Protein AF-A0A286XGP6-F1 (afdb_monomer_lite)

InterPro domains:
  IPR015425 Formin, FH2 domain [PF02181] (4-50)
  IPR015425 Formin, FH2 domain [PS51444] (1-75)
  IPR042201 Formin, FH2 domain superfamily [G3DSA:1.20.58.2220] (1-125)
  IPR043592 Formin-like protein, animal [PTHR45857] (1-123)

Foldseek 3Di:
DPPVVVVVVVVVVVVLVVQQVVCVVVVHGPVPDDPVNVVVVVVVVVVVVVVVVVVVVVVVVVVVVVVVVPDPDDPDDDPDPCDDPVVVVVVVVVVVVVVVVVPPDDPPPPDPDDCPVVVVVVDPPPPDDDD

Radius of gyration: 35.91 Å; chains: 1; bounding box: 83×68×70 Å

Sequence (131 aa):
NSPTMDKLLADSKTAQEAYDSVVEYFGENPKTMSPSVFFSLFSRFVKAYKGAEQEVEQWKKAAAAQEAGMDPSGQGEPSVPKSSPRARRQQMDLISELKRKQQKEPLIYESDRDGAIEDIITGGTVECAGL

Structure (mmCIF, N/CA/C/O backbone):
data_AF-A0A286XGP6-F1
#
_entry.id   AF-A0A286XGP6-F1
#
loop_
_atom_site.group_PDB
_atom_site.id
_atom_site.type_symbol
_atom_site.label_atom_id
_atom_site.label_alt_id
_atom_site.label_comp_id
_atom_site.label_asym_id
_atom_site.label_entity_id
_atom_site.label_seq_id
_atom_site.pdbx_PDB_ins_code
_atom_site.Cartn_x
_atom_site.Cartn_y
_atom_site.Cartn_z
_atom_site.occupancy
_atom_site.B_iso_or_equiv
_atom_site.auth_seq_id
_atom_site.auth_comp_id
_atom_site.auth_asym_id
_atom_site.auth_atom_id
_atom_site.pdbx_PDB_model_num
ATOM 1 N N . ASN A 1 1 ? 25.659 17.985 -21.799 1.00 54.31 1 ASN A N 1
ATOM 2 C CA . ASN A 1 1 ? 24.285 18.011 -21.253 1.00 54.31 1 ASN A CA 1
ATOM 3 C C . ASN A 1 1 ? 23.876 16.627 -20.710 1.00 54.31 1 ASN A C 1
ATOM 5 O O . ASN A 1 1 ? 22.756 16.212 -20.959 1.00 54.31 1 ASN A O 1
ATOM 9 N N . SER A 1 2 ? 24.761 15.872 -20.028 1.00 67.31 2 SER A N 1
ATOM 10 C CA . SER A 1 2 ? 24.596 14.405 -19.882 1.00 67.31 2 SER A CA 1
ATOM 11 C C . SER A 1 2 ? 24.436 13.814 -18.465 1.00 67.31 2 SER A C 1
ATOM 13 O O . SER A 1 2 ? 23.573 12.955 -18.324 1.00 67.31 2 SER A O 1
ATOM 15 N N . PRO A 1 3 ? 25.125 14.250 -17.388 1.00 78.50 3 PRO A N 1
ATOM 16 C CA . PRO A 1 3 ? 25.150 13.457 -16.147 1.00 78.50 3 PRO A CA 1
ATOM 17 C C . PRO A 1 3 ? 23.806 13.428 -15.400 1.00 78.50 3 PRO A C 1
ATOM 19 O O . PRO A 1 3 ? 23.459 12.432 -14.769 1.00 78.50 3 PRO A O 1
ATOM 22 N N . THR A 1 4 ? 23.013 14.499 -15.491 1.00 89.31 4 THR A N 1
ATOM 23 C CA . THR A 1 4 ? 21.668 14.554 -14.896 1.00 89.31 4 THR A CA 1
ATOM 24 C C . THR A 1 4 ? 20.698 13.609 -15.602 1.00 89.31 4 THR A C 1
ATOM 26 O O . THR A 1 4 ? 19.882 12.971 -14.945 1.00 89.31 4 THR A O 1
ATOM 29 N N . MET A 1 5 ? 20.796 13.498 -16.929 1.00 94.50 5 MET A N 1
ATOM 30 C CA . MET A 1 5 ? 19.929 12.620 -17.718 1.00 94.50 5 MET A CA 1
ATOM 31 C C . MET A 1 5 ? 20.236 11.151 -17.440 1.00 94.50 5 MET A C 1
ATOM 33 O O . MET A 1 5 ? 19.314 10.371 -17.224 1.00 94.50 5 MET A O 1
ATOM 37 N N . ASP A 1 6 ? 21.520 10.799 -17.359 1.00 94.75 6 ASP A N 1
ATOM 38 C CA . ASP A 1 6 ? 21.952 9.434 -17.048 1.00 94.75 6 ASP A CA 1
ATOM 39 C C . ASP A 1 6 ? 21.462 8.996 -15.661 1.00 94.75 6 ASP A C 1
ATOM 41 O O . ASP A 1 6 ? 20.941 7.890 -15.499 1.00 94.75 6 ASP A O 1
ATOM 45 N N . LYS A 1 7 ? 21.538 9.892 -14.667 1.00 95.75 7 LYS A N 1
ATOM 46 C CA . LYS A 1 7 ? 20.996 9.631 -13.329 1.00 95.75 7 LYS A CA 1
ATOM 47 C C . LYS A 1 7 ? 19.480 9.420 -13.352 1.00 95.75 7 LYS A C 1
ATOM 49 O O . LYS A 1 7 ? 19.001 8.465 -12.754 1.00 95.75 7 LYS A O 1
ATOM 54 N N . LEU A 1 8 ? 18.727 10.271 -14.051 1.00 96.75 8 LEU A N 1
ATOM 55 C CA . LEU A 1 8 ? 17.269 10.131 -14.143 1.00 96.75 8 LEU A CA 1
ATOM 56 C C . LEU A 1 8 ? 16.852 8.800 -14.780 1.00 96.75 8 LEU A C 1
ATOM 58 O O . LEU A 1 8 ? 15.873 8.195 -14.350 1.00 96.75 8 LEU A O 1
ATOM 62 N N . LEU A 1 9 ? 17.598 8.321 -15.777 1.00 96.56 9 LEU A N 1
ATOM 63 C CA . LEU A 1 9 ? 17.354 7.014 -16.388 1.00 96.56 9 LEU A CA 1
ATOM 64 C C . LEU A 1 9 ? 17.641 5.865 -15.414 1.00 96.56 9 LEU A C 1
ATOM 66 O O . LEU A 1 9 ? 16.854 4.921 -15.342 1.00 96.56 9 LEU A O 1
ATOM 70 N N . ALA A 1 10 ? 18.730 5.957 -14.646 1.00 96.88 10 ALA A N 1
ATOM 71 C CA . ALA A 1 10 ? 19.062 4.970 -13.621 1.00 96.88 10 ALA A CA 1
ATOM 72 C C . ALA A 1 10 ? 18.007 4.928 -12.499 1.00 96.88 10 ALA A C 1
ATOM 74 O O . ALA A 1 10 ? 17.546 3.846 -12.129 1.00 96.88 10 ALA A O 1
ATOM 75 N N . ASP A 1 11 ? 17.577 6.095 -12.011 1.00 98.06 11 ASP A N 1
ATOM 76 C CA . ASP A 1 11 ? 16.541 6.219 -10.982 1.00 98.06 11 ASP A CA 1
ATOM 77 C C . ASP A 1 11 ? 15.194 5.679 -11.493 1.00 98.06 11 ASP A C 1
ATOM 79 O O . ASP A 1 11 ? 14.523 4.930 -10.787 1.00 98.06 11 ASP A O 1
ATOM 83 N N . SER A 1 12 ? 14.824 5.985 -12.743 1.00 97.25 12 SER A N 1
ATOM 84 C CA . SER A 1 12 ? 13.603 5.473 -13.383 1.00 97.25 12 SER A CA 1
ATOM 85 C C . SER A 1 12 ? 13.594 3.945 -13.464 1.00 97.25 12 SER A C 1
ATOM 87 O O . SER A 1 12 ? 12.622 3.302 -13.065 1.00 97.25 12 SER A O 1
ATOM 89 N N . LYS A 1 13 ? 14.708 3.346 -13.907 1.00 97.88 13 LYS A N 1
ATOM 90 C CA . LYS A 1 13 ? 14.852 1.887 -13.970 1.00 97.88 13 LYS A CA 1
ATOM 91 C C . LYS A 1 13 ? 14.748 1.252 -12.581 1.00 97.88 13 LYS A C 1
ATOM 93 O O . LYS A 1 13 ? 14.010 0.290 -12.403 1.00 97.88 13 LYS A O 1
ATOM 98 N N . THR A 1 14 ? 15.434 1.830 -11.599 1.00 98.38 14 THR A N 1
ATOM 99 C CA . THR A 1 14 ? 15.434 1.331 -10.215 1.00 98.38 14 THR A CA 1
ATOM 100 C C . THR A 1 14 ? 14.041 1.425 -9.588 1.00 98.38 14 THR A C 1
ATOM 102 O O . THR A 1 14 ? 13.601 0.502 -8.910 1.00 98.38 14 THR A O 1
ATOM 105 N N . ALA A 1 15 ? 13.317 2.522 -9.831 1.00 97.81 15 ALA A N 1
ATOM 106 C CA . ALA A 1 15 ? 11.958 2.708 -9.336 1.00 97.81 15 ALA A CA 1
ATOM 107 C C . ALA A 1 15 ? 10.981 1.689 -9.940 1.00 97.81 15 ALA A C 1
ATOM 109 O O . ALA A 1 15 ? 10.133 1.162 -9.220 1.00 97.81 15 ALA A O 1
ATOM 110 N N . GLN A 1 16 ? 11.121 1.385 -11.235 1.00 97.81 16 GLN A N 1
ATOM 111 C CA . GLN A 1 16 ? 10.321 0.354 -11.892 1.00 97.81 16 GLN A CA 1
ATOM 112 C C . GLN A 1 16 ? 10.605 -1.035 -11.305 1.00 97.81 16 GLN A C 1
ATOM 114 O O . GLN A 1 16 ? 9.671 -1.730 -10.923 1.00 97.81 16 GLN A O 1
ATOM 119 N N . GLU A 1 17 ? 11.877 -1.414 -11.159 1.00 98.25 17 GLU A N 1
ATOM 120 C CA . GLU A 1 17 ? 12.266 -2.707 -10.576 1.00 98.25 17 GLU A CA 1
ATOM 121 C C . GLU A 1 17 ? 11.784 -2.855 -9.123 1.00 98.25 17 GLU A C 1
ATOM 123 O O . GLU A 1 17 ? 11.309 -3.918 -8.721 1.00 98.25 17 GLU A O 1
ATOM 128 N N . ALA A 1 18 ? 11.851 -1.778 -8.334 1.00 98.38 18 ALA A N 1
ATOM 129 C CA . ALA A 1 18 ? 11.336 -1.763 -6.968 1.00 98.38 18 ALA A CA 1
ATOM 130 C C . ALA A 1 18 ? 9.809 -1.934 -6.919 1.00 98.38 18 ALA A C 1
ATOM 132 O O . ALA A 1 18 ? 9.297 -2.642 -6.049 1.00 98.38 18 ALA A O 1
ATOM 133 N N . TYR A 1 19 ? 9.084 -1.297 -7.845 1.00 98.31 19 TYR A N 1
ATOM 134 C CA . TYR A 1 19 ? 7.640 -1.466 -7.968 1.00 98.31 19 TYR A CA 1
ATOM 135 C C . TYR A 1 19 ? 7.272 -2.902 -8.357 1.00 98.31 19 TYR A C 1
ATOM 137 O O . TYR A 1 19 ? 6.442 -3.520 -7.694 1.00 98.31 19 TYR A O 1
ATOM 145 N N . ASP A 1 20 ? 7.921 -3.455 -9.379 1.00 98.19 20 ASP A N 1
ATOM 146 C CA . ASP A 1 20 ? 7.628 -4.806 -9.854 1.00 98.19 20 ASP A CA 1
ATOM 147 C C . ASP A 1 20 ? 7.883 -5.838 -8.743 1.00 98.19 20 ASP A C 1
ATOM 149 O O . ASP A 1 20 ? 7.015 -6.657 -8.446 1.00 98.19 20 ASP A O 1
ATOM 153 N N . SER A 1 21 ? 9.011 -5.707 -8.037 1.00 98.44 21 SER A N 1
ATOM 154 C CA . SER A 1 21 ? 9.373 -6.564 -6.903 1.00 98.44 21 SER A CA 1
ATOM 155 C C . SER A 1 21 ? 8.330 -6.544 -5.782 1.00 98.44 21 SER A C 1
ATOM 157 O O . SER A 1 21 ? 7.938 -7.599 -5.281 1.00 98.44 21 SER A O 1
ATOM 159 N N . VAL A 1 22 ? 7.828 -5.365 -5.386 1.00 98.25 22 VAL A N 1
ATOM 160 C CA . VAL A 1 22 ? 6.829 -5.294 -4.309 1.00 98.25 22 VAL A CA 1
ATOM 161 C C . VAL A 1 22 ? 5.473 -5.835 -4.756 1.00 98.25 22 VAL A C 1
ATOM 163 O O . VAL A 1 22 ? 4.790 -6.482 -3.969 1.00 98.25 22 VAL A O 1
ATOM 166 N N . VAL A 1 23 ? 5.071 -5.613 -6.006 1.00 98.12 23 VAL A N 1
ATOM 167 C CA . VAL A 1 23 ? 3.795 -6.132 -6.514 1.00 98.12 23 VAL A CA 1
ATOM 168 C C . VAL A 1 23 ? 3.836 -7.659 -6.601 1.00 98.12 23 VAL A C 1
ATOM 170 O O . VAL A 1 23 ? 2.924 -8.316 -6.098 1.00 98.12 23 VAL A O 1
ATOM 173 N N . GLU A 1 24 ? 4.925 -8.227 -7.126 1.00 97.94 24 GLU A N 1
ATOM 174 C CA . GLU A 1 24 ? 5.142 -9.679 -7.160 1.00 97.94 24 GLU A CA 1
ATOM 175 C C . GLU A 1 24 ? 5.230 -10.284 -5.755 1.00 97.94 24 GLU A C 1
ATOM 177 O O . GLU A 1 24 ? 4.691 -11.364 -5.512 1.00 97.94 24 GLU A O 1
ATOM 182 N N . TYR A 1 25 ? 5.843 -9.575 -4.803 1.00 98.25 25 TYR A N 1
ATOM 183 C CA . TYR A 1 25 ? 5.916 -10.003 -3.405 1.00 98.25 25 TYR A CA 1
ATOM 184 C C . TYR A 1 25 ? 4.529 -10.211 -2.777 1.00 98.25 25 TYR A C 1
ATOM 186 O O . TYR A 1 25 ? 4.334 -11.156 -2.013 1.00 98.25 25 TYR A O 1
ATOM 194 N N . PHE A 1 26 ? 3.548 -9.372 -3.120 1.00 97.38 26 PHE A N 1
ATOM 195 C CA . PHE A 1 26 ? 2.159 -9.538 -2.676 1.00 97.38 26 PHE A CA 1
ATOM 196 C C . PHE A 1 26 ? 1.355 -10.545 -3.522 1.00 97.38 26 PHE A C 1
ATOM 198 O O . PHE A 1 26 ? 0.160 -10.716 -3.285 1.00 97.38 26 PHE A O 1
ATOM 205 N N . GLY A 1 27 ? 1.991 -11.240 -4.472 1.00 97.06 27 GLY A N 1
ATOM 206 C CA . GLY A 1 27 ? 1.352 -12.229 -5.346 1.00 97.06 27 GLY A CA 1
ATOM 207 C C . GLY A 1 27 ? 0.546 -11.624 -6.498 1.00 97.06 27 GLY A C 1
ATOM 208 O O . GLY A 1 27 ? -0.211 -12.335 -7.156 1.00 97.06 27 GLY A O 1
ATOM 209 N N . GLU A 1 28 ? 0.697 -10.323 -6.743 1.00 97.12 28 GLU A N 1
ATOM 210 C CA . GLU A 1 28 ? 0.028 -9.596 -7.818 1.00 97.12 28 GLU A CA 1
ATOM 211 C C . GLU A 1 28 ? 0.926 -9.523 -9.062 1.00 97.12 28 GLU A C 1
ATOM 213 O O . GLU A 1 28 ? 2.140 -9.713 -8.998 1.00 97.12 28 GLU A O 1
ATOM 218 N N . ASN A 1 29 ? 0.340 -9.225 -10.223 1.00 95.75 29 ASN A N 1
ATOM 219 C CA . ASN A 1 29 ? 1.096 -9.074 -11.469 1.00 95.75 29 ASN A CA 1
ATOM 220 C C . ASN A 1 29 ? 1.360 -7.583 -11.776 1.00 95.75 29 ASN A C 1
ATOM 222 O O . ASN A 1 29 ? 0.398 -6.863 -12.070 1.00 95.75 29 ASN A O 1
ATOM 226 N N . PRO A 1 30 ? 2.628 -7.118 -11.818 1.00 96.31 30 PRO A N 1
ATOM 227 C CA . PRO A 1 30 ? 2.977 -5.718 -12.110 1.00 96.31 30 PRO A CA 1
ATOM 228 C C . PRO A 1 30 ? 2.473 -5.204 -13.462 1.00 96.31 30 PRO A C 1
ATOM 230 O O . PRO A 1 30 ? 2.313 -4.003 -13.661 1.00 96.31 30 PRO A O 1
ATOM 233 N N . LYS A 1 31 ? 2.189 -6.104 -14.412 1.00 94.50 31 LYS A N 1
ATOM 234 C CA . LYS A 1 31 ? 1.677 -5.742 -15.743 1.00 94.50 31 LYS A CA 1
ATOM 235 C C . LYS A 1 31 ? 0.187 -5.414 -15.745 1.00 94.50 31 LYS A C 1
ATOM 237 O O . LYS A 1 31 ? -0.281 -4.740 -16.658 1.00 94.50 31 LYS A O 1
ATOM 242 N N . THR A 1 32 ? -0.566 -5.926 -14.773 1.00 96.31 32 THR A N 1
ATOM 243 C CA . THR A 1 32 ? -2.021 -5.725 -14.670 1.00 96.31 32 THR A CA 1
ATOM 244 C C . THR A 1 32 ? -2.407 -4.855 -13.479 1.00 96.31 32 THR A C 1
ATOM 246 O O . THR A 1 32 ? -3.477 -4.252 -13.488 1.00 96.31 32 THR A O 1
ATOM 249 N N . MET A 1 33 ? -1.543 -4.757 -12.468 1.00 96.19 33 MET A N 1
ATOM 250 C CA . MET A 1 33 ? -1.680 -3.828 -11.352 1.00 96.19 33 MET A CA 1
ATOM 251 C C . MET A 1 33 ? -0.935 -2.536 -11.663 1.00 96.19 33 MET A C 1
ATOM 253 O O . MET A 1 33 ? 0.276 -2.545 -11.829 1.00 96.19 33 MET A O 1
ATOM 257 N N . SER A 1 34 ? -1.652 -1.412 -11.733 1.00 96.62 34 SER A N 1
ATOM 258 C CA . SER A 1 34 ? -1.010 -0.099 -11.840 1.00 96.62 34 SER A CA 1
ATOM 259 C C . SER A 1 34 ? -0.631 0.436 -10.453 1.00 96.62 34 SER A C 1
ATOM 261 O O . SER A 1 34 ? -1.314 0.119 -9.469 1.00 96.62 34 SER A O 1
ATOM 263 N N . PRO A 1 35 ? 0.384 1.319 -10.342 1.00 96.75 35 PRO A N 1
ATOM 264 C CA . PRO A 1 35 ? 0.787 1.878 -9.052 1.00 96.75 35 PRO A CA 1
ATOM 265 C C . PRO A 1 35 ? -0.366 2.544 -8.299 1.00 96.75 35 PRO A C 1
ATOM 267 O O . PRO A 1 35 ? -0.500 2.380 -7.089 1.00 96.75 35 PRO A O 1
ATOM 270 N N . SER A 1 36 ? -1.250 3.246 -9.016 1.00 97.38 36 SER A N 1
ATOM 271 C CA . SER A 1 36 ? -2.415 3.900 -8.414 1.00 97.38 36 SER A CA 1
ATOM 272 C C . SER A 1 36 ? -3.343 2.896 -7.730 1.00 97.38 36 SER A C 1
ATOM 274 O O . SER A 1 36 ? -3.744 3.114 -6.586 1.00 97.38 36 SER A O 1
ATOM 276 N N . VAL A 1 37 ? -3.641 1.773 -8.389 1.00 96.69 37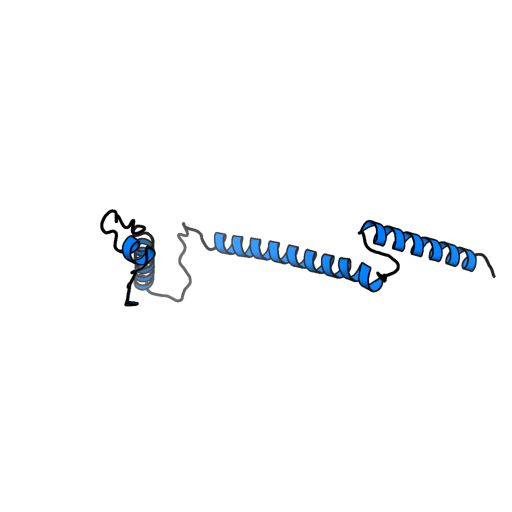 VAL A N 1
ATOM 277 C CA . VAL A 1 37 ? -4.511 0.739 -7.821 1.00 96.69 37 VAL A CA 1
ATOM 278 C C . VAL A 1 37 ? -3.808 0.042 -6.657 1.00 96.69 37 VAL A C 1
ATOM 280 O O . VAL A 1 37 ? -4.388 -0.031 -5.572 1.00 96.69 37 VAL A O 1
ATOM 283 N N . PHE A 1 38 ? -2.551 -0.369 -6.838 1.00 97.88 38 PHE A N 1
ATOM 284 C CA . PHE A 1 38 ? -1.760 -1.056 -5.816 1.00 97.88 38 PHE A CA 1
ATOM 285 C C . PHE A 1 38 ? -1.639 -0.231 -4.523 1.00 97.88 38 PHE A C 1
ATOM 287 O O . PHE A 1 38 ? -2.043 -0.674 -3.449 1.00 97.88 38 PHE A O 1
ATOM 294 N N . PHE A 1 39 ? -1.187 1.024 -4.610 1.00 98.06 39 PHE A N 1
ATOM 295 C CA . PHE A 1 39 ? -1.022 1.877 -3.427 1.00 98.06 39 PHE A CA 1
ATOM 296 C C . PHE A 1 39 ? -2.356 2.351 -2.822 1.00 98.06 39 PHE A C 1
ATOM 298 O O . PHE A 1 39 ? -2.416 2.665 -1.625 1.00 98.06 39 PHE A O 1
ATOM 305 N N . SER A 1 40 ? -3.454 2.359 -3.593 1.00 97.81 40 SER A N 1
ATOM 306 C CA . SER A 1 40 ? -4.788 2.657 -3.048 1.00 97.81 40 SER A CA 1
ATOM 307 C C . SER A 1 40 ? -5.249 1.627 -2.012 1.00 97.81 40 SER A C 1
ATOM 309 O O . SER A 1 40 ? -6.025 1.972 -1.119 1.00 97.81 40 SER A O 1
ATOM 311 N N . LEU A 1 41 ? -4.782 0.376 -2.112 1.00 97.31 41 LEU A N 1
ATOM 312 C CA . LEU A 1 41 ? -5.115 -0.698 -1.174 1.00 97.31 41 LEU A CA 1
ATOM 313 C C . LEU A 1 41 ? -4.554 -0.373 0.212 1.00 97.31 41 LEU A C 1
ATOM 315 O O . LEU A 1 41 ? -5.315 -0.259 1.172 1.00 97.31 41 LEU A O 1
ATOM 319 N N . PHE A 1 42 ? -3.250 -0.094 0.296 1.00 97.69 42 PHE A N 1
ATOM 320 C CA . PHE A 1 42 ? -2.589 0.308 1.542 1.00 97.69 42 PHE A CA 1
ATOM 321 C C . PHE A 1 42 ? -3.145 1.622 2.089 1.00 97.69 42 PHE A C 1
ATOM 323 O O . PHE A 1 42 ? -3.394 1.743 3.286 1.00 97.69 42 PHE A O 1
ATOM 330 N N . SER A 1 43 ? -3.415 2.596 1.217 1.00 97.75 43 SER A N 1
ATOM 331 C CA . SER A 1 43 ? -3.997 3.880 1.627 1.00 97.75 43 SER A CA 1
ATOM 332 C C . SER A 1 43 ? -5.363 3.712 2.297 1.00 97.75 43 SER A C 1
ATOM 334 O O . SER A 1 43 ? -5.655 4.387 3.285 1.00 97.75 43 SER A O 1
ATOM 336 N N . ARG A 1 44 ? -6.209 2.816 1.771 1.00 98.25 44 ARG A N 1
ATOM 337 C CA . ARG A 1 44 ? -7.505 2.478 2.375 1.00 98.25 44 ARG A CA 1
ATOM 338 C C . ARG A 1 44 ? -7.324 1.695 3.672 1.00 98.25 44 ARG A C 1
ATOM 340 O O . ARG A 1 44 ? -7.934 2.061 4.673 1.00 98.25 44 ARG A O 1
ATOM 347 N N . PHE A 1 45 ? -6.452 0.689 3.668 1.00 98.31 45 PHE A N 1
ATOM 348 C CA . PHE A 1 45 ? -6.158 -0.136 4.837 1.00 98.31 45 PHE A CA 1
ATOM 349 C C . PHE A 1 45 ? -5.663 0.695 6.027 1.00 98.31 45 PHE A C 1
ATOM 351 O O . PHE A 1 45 ? -6.250 0.627 7.100 1.00 98.31 45 PHE A O 1
ATOM 358 N N . VAL A 1 46 ? -4.652 1.548 5.837 1.00 98.31 46 VAL A N 1
ATOM 359 C CA . VAL A 1 46 ? -4.079 2.375 6.915 1.00 98.31 46 VAL A CA 1
ATOM 360 C C . VAL A 1 46 ? -5.120 3.325 7.509 1.00 98.31 46 VAL A C 1
ATOM 362 O O . VAL A 1 46 ? -5.155 3.520 8.723 1.00 98.31 46 VAL A O 1
ATOM 365 N N . LYS A 1 47 ? -5.983 3.917 6.673 1.00 98.00 47 LYS A N 1
ATOM 366 C CA . LYS A 1 47 ? -7.066 4.790 7.148 1.00 98.00 47 LYS A CA 1
ATOM 367 C C . LYS A 1 47 ? -8.090 4.016 7.974 1.00 98.00 47 LYS A C 1
ATOM 369 O O . LYS A 1 47 ? -8.442 4.469 9.058 1.00 98.00 47 LYS A O 1
ATOM 374 N N . ALA A 1 48 ? -8.538 2.865 7.476 1.00 98.31 48 ALA A N 1
ATOM 375 C CA . ALA A 1 48 ? -9.495 2.017 8.179 1.00 98.31 48 ALA A CA 1
ATOM 376 C C . ALA A 1 48 ? -8.920 1.500 9.505 1.00 98.31 48 ALA A C 1
ATOM 378 O O . ALA A 1 48 ? -9.590 1.585 10.527 1.00 98.31 48 ALA A O 1
ATOM 379 N N . TYR A 1 49 ? -7.661 1.056 9.507 1.00 98.44 49 TYR A N 1
ATOM 380 C CA . TYR A 1 49 ? -6.968 0.573 10.699 1.00 98.44 49 TYR A CA 1
ATOM 381 C C . TYR A 1 49 ? -6.882 1.653 11.786 1.00 98.44 49 TYR A C 1
ATOM 383 O O . TYR A 1 49 ? -7.310 1.426 12.913 1.00 98.44 49 TYR A O 1
ATOM 391 N N . LYS A 1 50 ? -6.440 2.868 11.434 1.00 98.00 50 LYS A N 1
ATOM 392 C CA . LYS A 1 50 ? -6.409 3.998 12.379 1.00 98.00 50 LYS A CA 1
ATOM 393 C C . LYS A 1 50 ? -7.798 4.372 12.906 1.00 98.00 50 LYS A C 1
ATOM 395 O O . LYS A 1 50 ? -7.919 4.803 14.048 1.00 98.00 50 LYS A O 1
ATOM 400 N N . GLY A 1 51 ? -8.833 4.245 12.074 1.00 97.44 51 GLY A N 1
ATOM 401 C CA . GLY A 1 51 ? -10.222 4.439 12.494 1.00 97.44 51 GLY A CA 1
ATOM 402 C C . GLY A 1 51 ? -10.664 3.387 13.512 1.00 97.44 51 GLY A C 1
ATOM 403 O O . GLY A 1 51 ? -11.183 3.740 14.566 1.00 97.44 51 GLY A O 1
ATOM 404 N N . ALA A 1 52 ? -10.375 2.114 13.237 1.00 97.81 52 ALA A N 1
ATOM 405 C CA . ALA A 1 52 ? -10.691 1.003 14.128 1.00 97.81 52 ALA A CA 1
ATOM 406 C C . ALA A 1 52 ? -9.970 1.118 15.482 1.00 97.81 52 ALA A C 1
ATOM 408 O O . ALA A 1 52 ? -10.578 0.860 16.516 1.00 97.81 52 ALA A O 1
ATOM 409 N N . GLU A 1 53 ? -8.709 1.565 15.511 1.00 97.44 53 GLU A N 1
ATOM 410 C CA . GLU A 1 53 ? -7.994 1.821 16.773 1.00 97.44 53 GLU A CA 1
ATOM 411 C C . GLU A 1 53 ? -8.717 2.860 17.646 1.00 97.44 53 GLU A C 1
ATOM 413 O O . GLU A 1 53 ? -8.861 2.664 18.854 1.00 97.44 53 GLU A O 1
ATOM 418 N N . GLN A 1 54 ? -9.224 3.941 17.044 1.00 96.31 54 GLN A N 1
ATOM 419 C CA . GLN A 1 54 ? -9.985 4.962 17.771 1.00 96.31 54 GLN A CA 1
ATOM 420 C C . GLN A 1 54 ? -11.340 4.438 18.250 1.00 96.31 54 GLN A C 1
ATOM 422 O O . GLN A 1 54 ? -11.742 4.738 19.372 1.00 96.31 54 GLN A O 1
ATOM 427 N N . GLU A 1 55 ? -12.036 3.658 17.426 1.00 95.38 55 GLU A N 1
ATOM 428 C CA . GLU A 1 55 ? -13.321 3.055 17.783 1.00 95.38 55 GLU A CA 1
ATOM 429 C C . GLU A 1 55 ? -13.177 2.071 18.951 1.00 95.38 55 GLU A C 1
ATOM 431 O O . GLU A 1 55 ? -13.952 2.128 19.904 1.00 95.38 55 GLU A O 1
ATOM 436 N N . VAL A 1 56 ? -12.136 1.231 18.938 1.00 94.75 56 VAL A N 1
ATOM 437 C CA . VAL A 1 56 ? -11.828 0.304 20.037 1.00 94.75 56 VAL A CA 1
ATOM 438 C C . VAL A 1 56 ? -11.550 1.060 21.336 1.00 94.75 56 VAL A C 1
ATOM 440 O O . VAL A 1 56 ? -12.054 0.671 22.391 1.00 94.75 56 VAL A O 1
ATOM 443 N N . GLU A 1 57 ? -10.779 2.146 21.283 1.00 94.00 57 GLU A N 1
ATOM 444 C CA . GLU A 1 57 ? -10.498 2.974 22.461 1.00 94.00 57 GLU A CA 1
ATOM 445 C C . GLU A 1 57 ? -11.769 3.661 22.990 1.00 94.00 57 GLU A C 1
ATOM 447 O O . GLU A 1 57 ? -12.032 3.672 24.195 1.00 94.00 57 GLU A O 1
ATOM 452 N N . GLN A 1 58 ? -12.612 4.186 22.095 1.00 92.94 58 GLN A N 1
ATOM 453 C CA . GLN A 1 58 ? -13.891 4.799 22.460 1.00 92.94 58 GLN A CA 1
ATOM 454 C C . GLN A 1 58 ? -14.855 3.789 23.079 1.00 92.94 58 GLN A C 1
ATOM 456 O O . GLN A 1 58 ? -15.472 4.092 24.101 1.00 92.94 58 GLN A O 1
ATOM 461 N N . TRP A 1 59 ? -14.955 2.587 22.511 1.00 92.44 59 TRP A N 1
ATOM 462 C CA . TRP A 1 59 ? -15.776 1.508 23.051 1.00 92.44 59 TRP A CA 1
ATOM 463 C C . TRP A 1 59 ? -15.304 1.095 24.448 1.00 92.44 59 TRP A C 1
ATOM 465 O O . TRP A 1 59 ? -16.121 1.001 25.362 1.00 92.44 59 TRP A O 1
ATOM 475 N N . LYS A 1 60 ? -13.988 0.953 24.660 1.00 91.62 60 LYS A N 1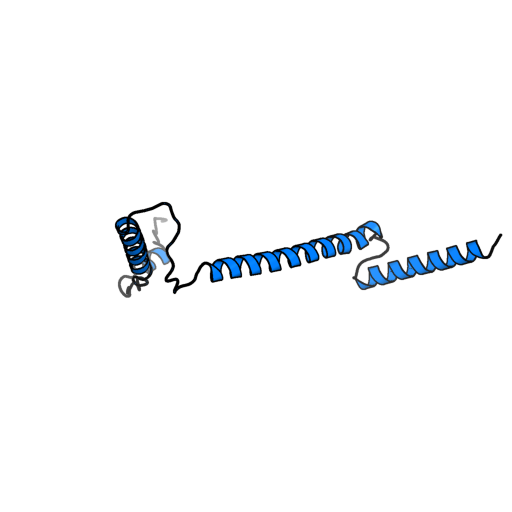
ATOM 476 C CA . LYS A 1 60 ? -13.413 0.674 25.987 1.00 91.62 60 LYS A CA 1
ATOM 477 C C . LYS A 1 60 ? -13.721 1.777 26.995 1.00 91.62 60 LYS A C 1
ATOM 479 O O . LYS A 1 60 ? -14.106 1.479 28.122 1.00 91.62 60 LYS A O 1
ATOM 484 N N . LYS A 1 61 ? -13.590 3.048 26.606 1.00 89.88 61 LYS A N 1
ATOM 485 C CA . LYS A 1 61 ? -13.910 4.182 27.483 1.00 89.88 61 LYS A CA 1
ATOM 486 C C . LYS A 1 61 ? -15.400 4.250 27.810 1.00 89.88 61 LYS A C 1
ATOM 488 O O . LYS A 1 61 ? -15.751 4.518 28.954 1.00 89.88 61 LYS A O 1
ATOM 493 N N . ALA A 1 62 ? -16.269 4.010 26.830 1.00 83.88 62 ALA A N 1
ATOM 494 C CA . ALA A 1 62 ? -17.713 3.968 27.036 1.00 83.88 62 ALA A CA 1
ATOM 495 C C . ALA A 1 62 ? -18.109 2.807 27.961 1.00 83.88 62 ALA A C 1
ATOM 497 O O . ALA A 1 62 ? -18.882 3.018 28.891 1.00 83.88 62 ALA A O 1
ATOM 498 N N . ALA A 1 63 ? -17.514 1.624 27.775 1.00 82.69 63 ALA A N 1
ATOM 499 C CA . ALA A 1 63 ? -17.706 0.475 28.655 1.00 82.69 63 ALA A CA 1
ATOM 500 C C . ALA A 1 63 ? -17.221 0.766 30.086 1.00 82.69 63 ALA A C 1
ATOM 502 O O . ALA A 1 63 ? -17.949 0.518 31.040 1.00 82.69 63 ALA A O 1
ATOM 503 N N . ALA A 1 64 ? -16.041 1.374 30.246 1.00 77.69 64 ALA A N 1
ATOM 504 C CA . ALA A 1 64 ? -15.516 1.765 31.554 1.00 77.69 64 ALA A CA 1
ATOM 505 C C . ALA A 1 64 ? -16.352 2.867 32.228 1.00 77.69 64 ALA A C 1
ATOM 507 O O . ALA A 1 64 ? -16.511 2.856 33.442 1.00 77.69 64 ALA A O 1
ATOM 508 N N . ALA A 1 65 ? -16.910 3.810 31.464 1.00 74.88 65 ALA A N 1
ATOM 509 C CA . ALA A 1 65 ? -17.818 4.828 31.990 1.00 74.88 65 ALA A CA 1
ATOM 510 C C . ALA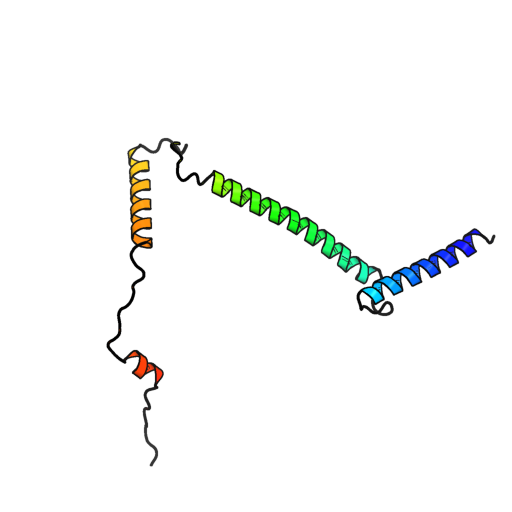 A 1 65 ? -19.178 4.237 32.389 1.00 74.88 65 ALA A C 1
ATOM 512 O O . ALA A 1 65 ? -19.778 4.689 33.361 1.00 74.88 65 ALA A O 1
ATOM 513 N N . GLN A 1 66 ? -19.653 3.220 31.666 1.00 71.62 66 GLN A N 1
ATOM 514 C CA . GLN A 1 66 ? -20.858 2.482 32.023 1.00 71.62 66 GLN A CA 1
ATOM 515 C C . GLN A 1 66 ? -20.639 1.636 33.283 1.00 71.62 66 GLN A C 1
ATOM 517 O O . GLN A 1 66 ? -21.486 1.676 34.162 1.00 71.62 66 GLN A O 1
ATOM 522 N N . GLU A 1 67 ? -19.500 0.951 33.414 1.00 62.91 67 GLU A N 1
ATOM 523 C CA . GLU A 1 67 ? -19.094 0.218 34.626 1.00 62.91 67 GLU A CA 1
ATOM 524 C C . GLU A 1 67 ? -18.874 1.160 35.821 1.00 62.91 67 GLU A C 1
ATOM 526 O O . GLU A 1 67 ? -19.375 0.902 36.906 1.00 62.91 67 GLU A O 1
ATOM 531 N N . ALA A 1 68 ? -18.216 2.308 35.630 1.00 59.47 68 ALA A N 1
ATOM 532 C CA . ALA A 1 68 ? -18.047 3.313 36.684 1.00 59.47 68 ALA A CA 1
ATOM 533 C C . ALA A 1 68 ? -19.363 4.027 37.056 1.00 59.47 68 ALA A C 1
ATOM 535 O O . ALA A 1 68 ? -19.487 4.561 38.155 1.00 59.47 68 ALA A O 1
ATOM 536 N N . GLY A 1 69 ? -20.344 4.049 36.147 1.00 54.03 69 GLY A N 1
ATOM 537 C CA . GLY A 1 69 ? -21.721 4.479 36.412 1.00 54.03 69 GLY A CA 1
ATOM 538 C C . GLY A 1 69 ? -22.614 3.370 36.985 1.00 54.03 69 GLY A C 1
ATOM 539 O O . GLY A 1 69 ? -23.674 3.667 37.534 1.00 54.03 69 GLY A O 1
ATOM 540 N N . MET A 1 70 ? -22.184 2.109 36.888 1.00 46.94 70 MET A N 1
ATOM 541 C CA . MET A 1 70 ? -22.766 0.933 37.532 1.00 46.94 70 MET A CA 1
ATOM 542 C C . MET A 1 70 ? -21.910 0.550 38.736 1.00 46.94 70 MET A C 1
ATOM 544 O O . MET A 1 70 ? -21.379 -0.547 38.840 1.00 46.94 70 MET A O 1
ATOM 548 N N . ASP A 1 71 ? -21.826 1.461 39.695 1.00 39.53 71 ASP A N 1
ATOM 549 C CA . ASP A 1 71 ? -21.530 1.084 41.068 1.00 39.53 71 ASP A CA 1
ATOM 550 C C . ASP A 1 71 ? -22.689 0.204 41.599 1.00 39.53 71 ASP A C 1
ATOM 552 O O . ASP A 1 71 ? -23.821 0.692 41.699 1.00 39.53 71 ASP A O 1
ATOM 556 N N . PRO A 1 72 ? -22.484 -1.081 41.962 1.00 49.75 72 PRO A N 1
ATOM 557 C CA . PRO A 1 72 ? -23.478 -1.843 42.718 1.00 49.75 72 PRO A CA 1
ATOM 558 C C . PRO A 1 72 ? -23.539 -1.443 44.209 1.00 49.75 72 PRO A C 1
ATOM 560 O O . PRO A 1 72 ? -24.218 -2.103 44.992 1.00 49.75 72 PRO A O 1
ATOM 563 N N . SER A 1 73 ? -22.862 -0.374 44.627 1.00 42.19 73 SER A N 1
ATOM 564 C CA . SER A 1 73 ? -22.724 0.065 46.016 1.00 42.19 73 SER A CA 1
ATOM 565 C C . SER A 1 73 ? -22.622 1.595 46.153 1.00 42.19 73 SER A C 1
ATOM 567 O O . SER A 1 73 ? -21.943 2.119 47.039 1.00 42.19 73 SER A O 1
ATOM 569 N N . GLY A 1 74 ? -23.381 2.331 45.345 1.00 36.69 74 GLY A N 1
ATOM 570 C CA . GLY A 1 74 ? -23.575 3.760 45.538 1.00 36.69 74 GLY A CA 1
ATOM 571 C C . GLY A 1 74 ? -24.633 4.019 46.603 1.00 36.69 74 GLY A C 1
ATOM 572 O O . GLY A 1 74 ? -25.805 4.240 46.294 1.00 36.69 74 GLY A O 1
ATOM 573 N N . GLN A 1 75 ? -24.214 4.081 47.867 1.00 47.03 75 GLN A N 1
ATOM 574 C CA . GLN A 1 75 ? -24.752 5.105 48.762 1.00 47.03 75 GLN A CA 1
ATOM 575 C C . GLN A 1 75 ? -24.559 6.462 48.066 1.00 47.03 75 GLN A C 1
ATOM 577 O O . GLN A 1 75 ? -23.503 7.075 48.156 1.00 47.03 75 GLN A O 1
ATOM 582 N N . GLY A 1 76 ? -25.552 6.914 47.308 1.00 41.72 76 GLY A N 1
ATOM 583 C CA . GLY A 1 76 ? -25.389 8.112 46.494 1.00 41.72 76 GLY A CA 1
ATOM 584 C C . GLY A 1 76 ? -26.634 8.426 45.691 1.00 41.72 76 GLY A C 1
ATOM 585 O O . GLY A 1 76 ? -26.705 8.138 44.506 1.00 41.72 76 GLY A O 1
ATOM 586 N N . GLU A 1 77 ? -27.628 8.980 46.383 1.00 38.25 77 GLU A N 1
ATOM 587 C CA . GLU A 1 77 ? -28.661 9.886 45.864 1.00 38.25 77 GLU A CA 1
ATOM 588 C C . GLU A 1 77 ? -28.593 10.223 44.354 1.00 38.25 77 GLU A C 1
ATOM 590 O O . GLU A 1 77 ? -27.706 10.971 43.940 1.00 38.25 77 GLU A O 1
ATOM 595 N N . PRO A 1 78 ? -29.580 9.821 43.528 1.00 42.38 78 PRO A N 1
ATOM 596 C CA . PRO A 1 78 ? -29.730 10.400 42.200 1.00 42.38 78 PRO A CA 1
ATOM 597 C C . PRO A 1 78 ? -30.285 11.825 42.305 1.00 42.38 78 PRO A C 1
ATOM 599 O O . PRO A 1 78 ? -31.368 12.050 42.856 1.00 42.38 78 PRO A O 1
ATOM 602 N N . SER A 1 79 ? -29.573 12.783 41.715 1.00 40.06 79 SER A N 1
ATOM 603 C CA . SER A 1 79 ? -30.087 14.101 41.345 1.00 40.06 79 SER A CA 1
ATOM 604 C C . SER A 1 79 ? -31.040 13.971 40.145 1.00 40.06 79 SER A C 1
ATOM 606 O O . SER A 1 79 ? -30.701 14.242 39.001 1.00 40.06 79 SER A O 1
ATOM 608 N N . VAL A 1 80 ? -32.274 13.549 40.431 1.00 44.06 80 VAL A N 1
ATOM 609 C CA . VAL A 1 80 ? -33.461 13.619 39.554 1.00 44.06 80 VAL A CA 1
ATOM 610 C C . VAL A 1 80 ? -34.504 14.436 40.336 1.00 44.06 80 VAL A C 1
ATOM 612 O O . VAL A 1 80 ? -34.601 14.266 41.556 1.00 44.06 80 VAL A O 1
ATOM 615 N N . PRO A 1 81 ? -35.210 15.401 39.713 1.00 43.12 81 PRO A N 1
ATOM 616 C CA . PRO A 1 81 ? -35.797 16.556 40.396 1.00 43.12 81 PRO A CA 1
ATOM 617 C C . PRO A 1 81 ? -36.724 16.124 41.525 1.00 43.12 81 PRO A C 1
ATOM 619 O O . PRO A 1 81 ? -37.739 15.504 41.239 1.00 43.12 81 PRO A O 1
ATOM 622 N N . LYS A 1 82 ? -36.348 16.432 42.781 1.00 46.38 82 LYS A N 1
ATOM 623 C CA . LYS A 1 82 ? -37.109 16.234 44.035 1.00 46.38 82 LYS A CA 1
ATOM 624 C C . LYS A 1 82 ? -38.284 15.251 43.904 1.00 46.38 82 LYS A C 1
ATOM 626 O O . LYS A 1 82 ? -39.429 15.610 44.174 1.00 46.38 82 LYS A O 1
ATOM 631 N N . SER A 1 83 ? -38.029 14.011 43.489 1.00 50.09 83 SER A N 1
ATOM 632 C CA . SER A 1 83 ? -39.066 12.992 43.570 1.00 50.09 83 SER A CA 1
ATOM 633 C C . SER A 1 83 ? -39.081 12.542 45.024 1.00 50.09 83 SER A C 1
ATOM 635 O O . SER A 1 83 ? -38.037 12.261 45.614 1.00 50.09 83 SER A O 1
ATOM 637 N N . SER A 1 84 ? -40.255 12.625 45.653 1.00 53.41 84 SER A N 1
ATOM 638 C CA . SER A 1 84 ? -40.398 12.339 47.081 1.00 53.41 84 SER A CA 1
ATOM 639 C C . SER A 1 84 ? -39.746 10.989 47.431 1.00 53.41 84 SER A C 1
ATOM 641 O O . SER A 1 84 ? -39.774 10.079 46.598 1.00 53.41 84 SER A O 1
ATOM 643 N N . PRO A 1 85 ? -39.225 10.791 48.656 1.00 60.16 85 PRO A N 1
ATOM 644 C CA . PRO A 1 85 ? -38.631 9.515 49.084 1.00 60.16 85 PRO A CA 1
ATOM 645 C C . PRO A 1 85 ? -39.514 8.283 48.803 1.00 60.16 85 PRO A C 1
ATOM 647 O O . PRO A 1 85 ? -39.019 7.167 48.647 1.00 60.16 85 PRO A O 1
ATOM 650 N N . ARG A 1 86 ? -40.833 8.493 48.686 1.00 59.16 86 ARG A N 1
ATOM 651 C CA . ARG A 1 86 ? -41.828 7.483 48.318 1.00 59.16 86 ARG A CA 1
ATOM 652 C C . ARG A 1 86 ? -41.680 6.981 46.877 1.00 59.16 86 ARG A C 1
ATOM 654 O O . AR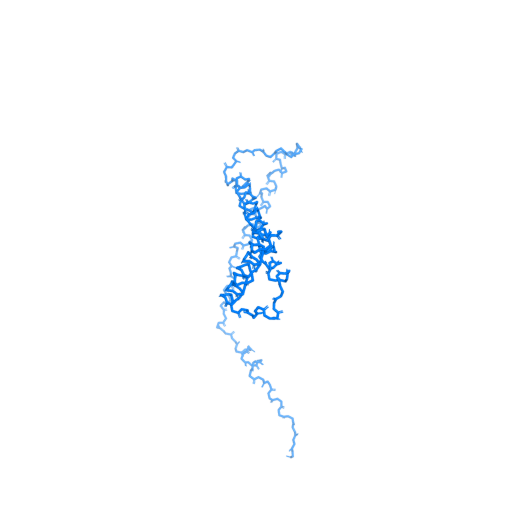G A 1 86 ? -41.820 5.786 46.652 1.00 59.16 86 ARG A O 1
ATOM 661 N N . ALA A 1 87 ? -41.365 7.865 45.930 1.00 64.75 87 ALA A N 1
ATOM 662 C CA . ALA A 1 87 ? -41.186 7.525 44.518 1.00 64.75 87 ALA A CA 1
ATOM 663 C C . ALA A 1 87 ? -39.912 6.696 44.293 1.00 64.75 87 ALA A C 1
ATOM 665 O O . ALA A 1 87 ? -39.948 5.701 43.572 1.00 64.75 87 ALA A O 1
ATOM 666 N N . ARG A 1 88 ? -38.813 7.032 44.989 1.00 73.44 88 ARG A N 1
ATOM 667 C CA . ARG A 1 88 ? -37.587 6.215 44.953 1.00 73.44 88 ARG A CA 1
ATOM 668 C C . ARG A 1 88 ? -37.797 4.808 45.513 1.00 73.44 88 ARG A C 1
ATOM 670 O O . ARG A 1 88 ? -37.304 3.855 44.919 1.00 73.44 88 ARG A O 1
ATOM 677 N N . ARG A 1 89 ? -38.563 4.656 46.605 1.00 74.06 89 ARG A N 1
ATOM 678 C CA . ARG A 1 89 ? -38.926 3.325 47.135 1.00 74.06 89 ARG A CA 1
ATOM 679 C C . ARG A 1 89 ? -39.729 2.505 46.128 1.00 74.06 89 ARG A C 1
ATOM 681 O O . ARG A 1 89 ? -39.343 1.384 45.838 1.00 74.06 89 ARG A O 1
ATOM 688 N N . GLN A 1 90 ? -40.767 3.095 45.534 1.00 75.19 90 GLN A N 1
ATOM 689 C CA . GLN A 1 90 ? -41.595 2.415 44.530 1.00 75.19 90 GLN A CA 1
ATOM 690 C C . GLN A 1 90 ? -40.785 1.956 43.311 1.00 75.19 90 GLN A C 1
ATOM 692 O O . GLN A 1 90 ? -40.997 0.855 42.812 1.00 75.19 90 GLN A O 1
ATOM 697 N N . GLN A 1 91 ? -39.832 2.770 42.848 1.00 83.19 91 GLN A N 1
ATOM 698 C CA . GLN A 1 91 ? -38.957 2.392 41.739 1.00 83.19 91 GLN A CA 1
ATOM 699 C C . GLN A 1 91 ? -38.046 1.210 42.108 1.00 83.19 91 GLN A C 1
ATOM 701 O O . GLN A 1 91 ? -37.863 0.298 41.304 1.00 83.19 91 GLN A O 1
ATOM 706 N N . MET A 1 92 ? -37.496 1.204 43.324 1.00 80.00 92 MET A N 1
ATOM 707 C CA . MET A 1 92 ? -36.619 0.133 43.803 1.00 80.00 92 MET A CA 1
ATOM 708 C C . MET A 1 92 ? -37.375 -1.187 44.027 1.00 80.00 92 MET A C 1
ATOM 710 O O . MET A 1 92 ? -36.862 -2.255 43.678 1.00 80.00 92 MET A O 1
ATOM 714 N N . ASP A 1 93 ? -38.614 -1.114 44.521 1.00 82.88 93 ASP A N 1
ATOM 715 C CA . ASP A 1 93 ? -39.511 -2.267 44.663 1.00 82.88 93 ASP A CA 1
ATOM 716 C C . ASP A 1 93 ? -39.864 -2.858 43.286 1.00 82.88 93 ASP A C 1
ATOM 718 O O . ASP A 1 93 ? -39.703 -4.061 43.071 1.00 82.88 93 ASP A O 1
ATOM 722 N N . LEU A 1 94 ? -40.212 -2.009 42.308 1.00 84.94 94 LEU A N 1
ATOM 723 C CA . LEU A 1 94 ? -40.531 -2.433 40.940 1.00 84.94 94 LEU A CA 1
ATOM 724 C C . LEU A 1 94 ? -39.355 -3.162 40.266 1.00 84.94 94 LEU A C 1
ATOM 726 O O . LEU A 1 94 ? -39.543 -4.201 39.633 1.00 84.94 94 LEU A O 1
ATOM 730 N N . ILE A 1 95 ? -38.129 -2.651 40.426 1.00 85.44 95 ILE A N 1
ATOM 731 C CA . ILE A 1 95 ? -36.911 -3.292 39.900 1.00 85.44 95 ILE A CA 1
ATOM 732 C C . ILE A 1 95 ? -36.673 -4.652 40.571 1.00 85.44 95 ILE A C 1
ATOM 734 O O . ILE A 1 95 ? -36.318 -5.623 39.896 1.00 85.44 95 ILE A O 1
ATOM 738 N N . SER A 1 96 ? -36.887 -4.743 41.886 1.00 84.38 96 SER A N 1
ATOM 739 C CA . SER A 1 96 ? -36.704 -5.982 42.652 1.00 84.38 96 SER A CA 1
ATOM 740 C C . SER A 1 96 ? -37.709 -7.056 42.236 1.00 84.38 96 SER A C 1
ATOM 742 O O . SER A 1 96 ? -37.345 -8.220 42.053 1.00 84.38 96 SER A O 1
ATOM 744 N N . GLU A 1 97 ? -38.964 -6.669 42.006 1.00 83.50 97 GLU A N 1
ATOM 745 C CA . GLU A 1 97 ? -39.992 -7.571 41.492 1.00 83.50 97 GLU A CA 1
ATOM 746 C C . GLU A 1 97 ? -39.686 -8.055 40.070 1.00 83.50 97 GLU A C 1
ATOM 748 O O . GLU A 1 97 ? -39.833 -9.248 39.794 1.00 83.50 97 GLU A O 1
ATOM 753 N N . LEU A 1 98 ? -39.210 -7.175 39.181 1.00 83.25 98 LEU A N 1
ATOM 754 C CA . LEU A 1 98 ? -38.814 -7.540 37.816 1.00 83.25 98 LEU A CA 1
ATOM 755 C C . LEU A 1 98 ? -37.622 -8.507 37.804 1.00 83.25 98 LEU A C 1
ATOM 757 O O . LEU A 1 98 ? -37.678 -9.521 37.109 1.00 83.25 98 LEU A O 1
ATOM 761 N N . LYS A 1 99 ? -36.592 -8.264 38.627 1.00 79.00 99 LYS A N 1
ATOM 762 C CA . LYS A 1 99 ? -35.453 -9.185 38.791 1.00 79.00 99 LYS A CA 1
ATOM 763 C C . LYS A 1 99 ? -35.886 -10.550 39.326 1.00 79.00 99 LYS A C 1
ATOM 765 O O . LYS A 1 99 ? -35.475 -11.569 38.780 1.00 79.00 99 LYS A O 1
ATOM 770 N N . ARG A 1 100 ? -36.769 -10.591 40.333 1.00 76.81 100 ARG A N 1
ATOM 771 C CA . ARG A 1 100 ? -37.305 -11.854 40.873 1.00 76.81 100 ARG A CA 1
ATOM 772 C C . ARG A 1 100 ? -38.145 -12.615 39.847 1.00 76.81 100 ARG A C 1
ATOM 774 O O . ARG A 1 100 ? -38.144 -13.841 39.851 1.00 76.81 100 ARG A O 1
ATOM 781 N N . LYS A 1 101 ? -38.875 -11.908 38.978 1.00 71.88 101 LYS A N 1
ATOM 782 C CA . LYS A 1 101 ? -39.635 -12.524 37.880 1.00 71.88 101 LYS A CA 1
ATOM 783 C C . LYS A 1 101 ? -38.731 -13.052 36.768 1.00 71.88 101 LYS A C 1
ATOM 785 O O . LYS A 1 101 ? -39.040 -14.102 36.226 1.00 71.88 101 LYS A O 1
ATOM 790 N N . GLN A 1 102 ? -37.631 -12.368 36.459 1.00 67.00 102 GLN A N 1
ATOM 791 C CA . GLN A 1 102 ? -36.676 -12.808 35.437 1.00 67.00 102 GLN A CA 1
ATOM 792 C C . GLN A 1 102 ? -35.788 -13.970 35.920 1.00 67.00 102 GLN A C 1
ATOM 794 O O . GLN A 1 102 ? -35.363 -14.787 35.115 1.00 67.00 102 GLN A O 1
ATOM 799 N N . GLN A 1 103 ? -35.542 -14.068 37.233 1.00 61.25 103 GLN A N 1
ATOM 800 C CA . GLN A 1 103 ? -34.812 -15.175 37.870 1.00 61.25 103 GLN A CA 1
ATOM 801 C C . GLN A 1 103 ? -35.705 -16.341 38.314 1.00 61.25 103 GLN A C 1
ATOM 803 O O . GLN A 1 103 ? -35.200 -17.318 38.869 1.00 61.25 103 GLN A O 1
ATOM 808 N N . LYS A 1 104 ? -37.026 -16.255 38.110 1.00 57.16 104 LYS A N 1
ATOM 809 C CA . LYS A 1 104 ? -37.926 -17.374 38.382 1.00 57.16 104 LYS A CA 1
ATOM 810 C C . LYS A 1 104 ? -37.687 -18.438 37.315 1.00 57.16 104 LYS A C 1
ATOM 812 O O . LYS A 1 104 ? -38.170 -18.284 36.204 1.00 57.16 104 LYS A O 1
ATOM 817 N N . GLU A 1 105 ? -36.890 -19.426 37.713 1.00 54.22 105 GLU A N 1
ATOM 818 C CA . GLU A 1 105 ? -36.793 -20.808 37.235 1.00 54.22 105 GLU A CA 1
ATOM 819 C C . GLU A 1 105 ? -36.907 -20.984 35.707 1.00 54.22 105 GLU A C 1
ATOM 821 O O . GLU A 1 105 ? -37.984 -20.772 35.146 1.00 54.22 105 GLU A O 1
ATOM 826 N N . PRO A 1 106 ? -35.841 -21.431 35.005 1.00 53.91 106 PRO A N 1
ATOM 827 C CA . PRO A 1 106 ? -36.039 -22.052 33.703 1.00 53.91 106 PRO A CA 1
ATOM 828 C C . PRO A 1 106 ? -37.100 -23.124 33.924 1.00 53.91 106 PRO A C 1
ATOM 830 O O . PRO A 1 106 ? -36.914 -23.978 34.787 1.00 53.91 106 PRO A O 1
ATOM 833 N N . LEU A 1 107 ? -38.231 -23.026 33.229 1.00 55.84 107 LEU A N 1
ATOM 834 C CA . LEU A 1 107 ? -39.251 -24.061 33.244 1.00 55.84 107 LEU A CA 1
ATOM 835 C C . LEU A 1 107 ? -38.577 -25.320 32.694 1.00 55.84 107 LEU A C 1
ATOM 837 O O . LEU A 1 107 ? -38.530 -25.524 31.483 1.00 55.84 107 LEU A O 1
ATOM 841 N N . ILE A 1 108 ? -37.974 -26.120 33.575 1.00 56.41 108 ILE A N 1
ATOM 842 C CA . ILE A 1 108 ? -37.590 -27.485 33.267 1.00 56.41 108 ILE A CA 1
ATOM 843 C C . ILE A 1 108 ? -38.935 -28.177 33.138 1.00 56.41 108 ILE A C 1
ATOM 845 O O . ILE A 1 108 ? -39.576 -28.530 34.125 1.00 56.41 108 ILE A O 1
ATOM 849 N N . TYR A 1 109 ? -39.427 -28.215 31.905 1.00 49.94 109 TYR A N 1
ATOM 850 C CA . TYR A 1 109 ? -40.570 -29.016 31.535 1.00 49.94 109 TYR A CA 1
ATOM 851 C C . TYR A 1 109 ? -40.130 -30.464 31.750 1.00 49.94 109 TYR A C 1
ATOM 853 O O . TYR A 1 109 ? -39.476 -31.061 30.898 1.00 49.94 109 TYR A O 1
ATOM 861 N N . GLU A 1 110 ? -40.394 -30.993 32.946 1.00 62.91 110 GLU A N 1
ATOM 862 C CA . GLU A 1 110 ? -40.473 -32.432 33.125 1.00 62.91 110 GLU A CA 1
ATOM 863 C C . GLU A 1 110 ? -41.612 -32.911 32.232 1.00 62.91 110 GLU A C 1
ATOM 865 O O . GLU A 1 110 ? -42.789 -32.688 32.515 1.00 62.91 110 GLU A O 1
ATOM 870 N N . SER A 1 111 ? -41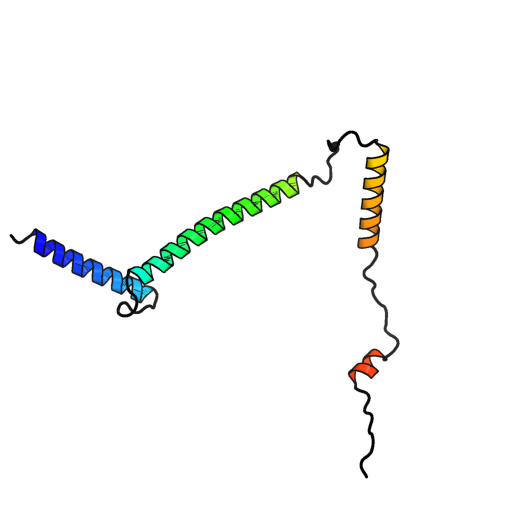.251 -33.517 31.110 1.00 54.12 111 SER A N 1
ATOM 871 C CA . SER A 1 111 ? -42.201 -34.209 30.254 1.00 54.12 111 SER A CA 1
ATOM 872 C C . SER A 1 111 ? -41.558 -35.422 29.608 1.00 54.12 111 SER A C 1
ATOM 874 O O . SER A 1 111 ? -41.572 -35.595 28.390 1.00 54.12 111 SER A O 1
ATOM 876 N N . ASP A 1 112 ? -41.062 -36.323 30.439 1.00 59.59 112 ASP A N 1
ATOM 877 C CA . ASP A 1 112 ? -41.414 -37.703 30.157 1.00 59.59 112 ASP A CA 1
ATOM 878 C C . ASP A 1 112 ? -42.909 -37.819 30.470 1.00 59.59 112 ASP A C 1
ATOM 880 O O . ASP A 1 112 ? -43.262 -37.794 31.647 1.00 59.59 112 ASP A O 1
ATOM 884 N N . ARG A 1 113 ? -43.765 -37.850 29.431 1.00 57.41 113 ARG A N 1
ATOM 885 C CA . ARG A 1 113 ? -45.139 -38.421 29.368 1.00 57.41 113 ARG A CA 1
ATOM 886 C C . ARG A 1 113 ? -46.003 -37.677 28.351 1.00 57.41 113 ARG A C 1
ATOM 888 O O . ARG A 1 113 ? -46.739 -36.761 28.688 1.00 57.41 113 ARG A O 1
ATOM 895 N N . ASP A 1 114 ? -45.850 -38.082 27.103 1.00 62.62 114 ASP A N 1
ATOM 896 C CA . ASP A 1 114 ? -46.914 -38.352 26.130 1.00 62.62 114 ASP A CA 1
ATOM 897 C C . ASP A 1 114 ? -46.288 -38.124 24.759 1.00 62.62 114 ASP A C 1
ATOM 899 O O . ASP A 1 114 ? -45.978 -36.995 24.378 1.00 62.62 114 ASP A O 1
ATOM 903 N N . GLY A 1 115 ? -46.066 -39.216 24.025 1.00 60.0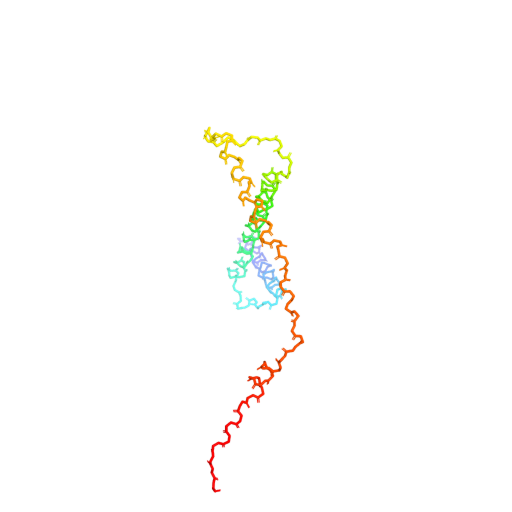3 115 GLY A N 1
ATOM 904 C CA . GLY A 1 115 ? -45.466 -39.255 22.686 1.00 60.03 115 GLY A CA 1
ATOM 905 C C . GLY A 1 115 ? -46.270 -38.520 21.603 1.00 60.03 115 GLY A C 1
ATOM 906 O O . GLY A 1 115 ? -46.165 -38.847 20.431 1.00 60.03 115 GLY A O 1
ATOM 907 N N . ALA A 1 116 ? -47.061 -37.506 21.956 1.00 67.44 116 ALA A N 1
ATOM 908 C CA . ALA A 1 116 ? -47.774 -36.638 21.027 1.00 67.44 116 ALA A CA 1
ATOM 909 C C . ALA A 1 116 ? -46.813 -35.879 20.094 1.00 67.44 116 ALA A C 1
ATOM 911 O O . ALA A 1 116 ? -47.141 -35.621 18.939 1.00 67.44 116 ALA A O 1
ATOM 912 N N . ILE A 1 117 ? -45.608 -35.548 20.573 1.00 62.66 117 ILE A N 1
ATOM 913 C CA . ILE A 1 117 ? -44.552 -34.967 19.729 1.00 62.66 117 ILE A CA 1
ATOM 914 C C . ILE A 1 117 ? -44.019 -36.013 18.733 1.00 62.66 117 ILE A C 1
ATOM 916 O O . ILE A 1 117 ? -43.741 -35.672 17.584 1.00 62.66 117 ILE A O 1
ATOM 920 N N . GLU A 1 118 ? -43.937 -37.285 19.130 1.00 70.31 118 GLU A N 1
ATOM 921 C CA . GLU A 1 118 ? -43.506 -38.390 18.260 1.00 70.31 118 GLU A CA 1
ATOM 922 C C . GLU A 1 118 ? -44.544 -38.684 17.159 1.00 70.31 118 GLU A C 1
ATOM 924 O O . GLU A 1 118 ? -44.164 -38.975 16.024 1.00 70.31 118 GLU A O 1
ATOM 929 N N . ASP A 1 119 ? -45.835 -38.504 17.455 1.00 66.19 119 ASP A N 1
ATOM 930 C CA . ASP A 1 119 ? -46.960 -38.688 16.521 1.00 66.19 119 ASP A CA 1
ATOM 931 C C . ASP A 1 119 ? -47.005 -37.605 15.419 1.00 66.19 119 ASP A C 1
ATOM 933 O O . ASP A 1 119 ? -47.340 -37.875 14.264 1.00 66.19 119 ASP A O 1
ATOM 937 N N . ILE A 1 120 ? -46.596 -36.371 15.744 1.00 69.50 120 ILE A N 1
ATOM 938 C CA . ILE A 1 120 ? -46.492 -35.266 14.772 1.00 69.50 120 ILE A CA 1
ATOM 939 C C . ILE A 1 120 ? -45.276 -35.455 13.855 1.00 69.50 120 ILE A C 1
ATOM 941 O O . ILE A 1 120 ? -45.363 -35.209 12.651 1.00 69.50 120 ILE A O 1
ATOM 945 N N . ILE A 1 121 ? -44.140 -35.885 14.413 1.00 63.56 121 ILE A N 1
ATOM 946 C CA . ILE A 1 121 ? -42.874 -36.040 13.678 1.00 63.56 121 ILE A CA 1
ATOM 947 C C . ILE A 1 121 ? -42.898 -37.273 12.767 1.00 63.56 121 ILE A C 1
ATOM 949 O O . ILE A 1 121 ? -42.343 -37.229 11.670 1.00 63.56 121 ILE A O 1
ATOM 953 N N . THR A 1 122 ? -43.557 -38.356 13.187 1.00 63.75 122 THR A N 1
ATOM 954 C CA . THR A 1 122 ? -43.595 -39.613 12.416 1.00 63.75 122 THR A CA 1
ATOM 955 C C . THR A 1 122 ? -44.560 -39.551 11.228 1.00 63.75 122 THR A C 1
ATOM 957 O O . THR A 1 122 ? -44.485 -40.387 10.332 1.00 63.75 122 THR A O 1
ATOM 960 N N . GLY A 1 123 ? -45.383 -38.502 11.140 1.00 56.47 123 GLY A N 1
ATOM 961 C CA . GLY A 1 123 ? -46.204 -38.225 9.972 1.00 56.47 123 GLY A CA 1
ATOM 962 C C . GLY A 1 123 ? -47.409 -39.152 9.903 1.00 56.47 123 GLY A C 1
ATOM 963 O O . GLY A 1 123 ? -47.298 -40.326 9.551 1.00 56.47 123 GLY A O 1
ATOM 964 N N . GLY A 1 124 ? -48.585 -38.584 10.172 1.00 55.50 124 GLY A N 1
ATOM 965 C CA . GLY A 1 124 ? -49.863 -39.200 9.845 1.00 55.50 124 GLY A CA 1
ATOM 966 C C . GLY A 1 124 ? -49.861 -39.693 8.400 1.00 55.50 124 GLY A C 1
ATOM 967 O O . GLY A 1 124 ? -50.057 -38.924 7.458 1.00 55.50 124 GLY A O 1
ATOM 968 N N . THR A 1 125 ? -49.639 -40.995 8.233 1.00 47.38 125 THR A N 1
ATOM 969 C CA . THR A 1 125 ? -49.840 -41.714 6.983 1.00 47.38 125 THR A CA 1
ATOM 970 C C . THR A 1 125 ? -51.336 -41.958 6.878 1.00 47.38 125 THR A C 1
ATOM 972 O O . THR A 1 125 ? -51.874 -43.005 7.221 1.00 47.38 125 THR A O 1
ATOM 975 N N . VAL A 1 126 ? -52.029 -40.913 6.434 1.00 48.12 126 VAL A N 1
ATOM 976 C CA . VAL A 1 126 ? -53.300 -41.044 5.733 1.00 48.12 126 VAL A CA 1
ATOM 977 C C . VAL A 1 126 ? -53.036 -41.824 4.445 1.00 48.12 126 VAL A C 1
ATOM 979 O O . VAL A 1 126 ? -52.745 -41.254 3.397 1.00 48.12 126 VAL A O 1
ATOM 982 N N . GLU A 1 127 ? -53.103 -43.151 4.521 1.00 46.72 127 GLU A N 1
ATOM 983 C CA . GLU A 1 127 ? -53.280 -43.989 3.338 1.00 46.72 127 GLU A CA 1
ATOM 984 C C . GLU A 1 127 ? -54.739 -43.848 2.879 1.00 46.72 127 GLU A C 1
ATOM 986 O O . GLU A 1 127 ? -55.638 -44.575 3.298 1.00 46.72 127 GLU A O 1
ATOM 991 N N . CYS A 1 128 ? -54.989 -42.837 2.047 1.00 40.75 128 CYS A N 1
ATOM 992 C CA . CYS A 1 128 ? -56.206 -42.728 1.254 1.00 40.75 128 CYS A CA 1
ATOM 993 C C . CYS A 1 128 ? -55.981 -43.383 -0.121 1.00 40.75 128 CYS A C 1
ATOM 995 O O . CYS A 1 128 ? -55.291 -42.816 -0.960 1.00 40.75 128 CYS A O 1
ATOM 997 N N . ALA A 1 129 ? -56.635 -44.534 -0.317 1.00 42.66 129 ALA A N 1
ATOM 998 C CA . ALA A 1 129 ? -57.221 -45.083 -1.550 1.00 42.66 129 ALA A CA 1
ATOM 999 C C . ALA A 1 129 ? -56.374 -45.207 -2.840 1.00 42.66 129 ALA A C 1
ATOM 1001 O O . ALA A 1 129 ? -56.015 -44.219 -3.478 1.00 42.66 129 ALA A O 1
ATOM 1002 N N . GLY A 1 130 ? -56.257 -46.448 -3.339 1.00 43.09 130 GLY A N 1
ATOM 1003 C CA . GLY A 1 130 ? -55.860 -46.714 -4.724 1.00 43.09 130 GLY A CA 1
ATOM 1004 C C . GLY A 1 130 ? -55.784 -48.187 -5.151 1.00 43.09 130 GLY A C 1
ATOM 1005 O O . GLY A 1 130 ? -54.716 -48.581 -5.609 1.00 43.09 130 GLY A O 1
ATOM 1006 N N . LEU A 1 131 ? -56.886 -48.949 -5.009 1.00 35.25 131 LEU A N 1
ATOM 1007 C CA . LEU A 1 131 ? -57.417 -50.055 -5.857 1.00 35.25 131 LEU A CA 1
ATOM 1008 C C . LEU A 1 131 ? -58.221 -51.075 -5.039 1.00 35.25 131 LEU A C 1
ATOM 1010 O O . LEU A 1 131 ? -57.659 -51.660 -4.090 1.00 35.25 131 LEU A O 1
#

Organism: Cavia porcellus (NCBI:txid10141)

pLDDT: mean 76.57, std 20.9, range [35.25, 98.44]

Secondary structure (DSSP, 8-state):
--HHHHHHHHHHHHHHHHHHHHHHHTT--TTTS-HHHHHHHHHHHHHHHHHHHHHHHHHHHHHHHHHHH--TT------STT--HHHHHHHHHHHHHHHHHHTS--------S-THHHHHHS---------